Protein AF-A0A8S3J033-F1 (afdb_monomer_lite)

Structure (mmCIF, N/CA/C/O backbone):
data_AF-A0A8S3J033-F1
#
_entry.id   AF-A0A8S3J033-F1
#
loop_
_atom_site.group_PDB
_atom_site.id
_atom_site.type_symbol
_atom_site.label_atom_id
_atom_site.label_alt_id
_atom_site.label_comp_id
_atom_site.label_asym_id
_atom_site.label_entity_id
_atom_site.label_seq_id
_atom_site.pdbx_PDB_ins_code
_atom_site.Cartn_x
_atom_site.Cartn_y
_atom_site.Cartn_z
_atom_site.occupancy
_atom_site.B_iso_or_equiv
_atom_site.auth_seq_id
_atom_site.auth_comp_id
_atom_site.auth_asym_id
_atom_site.auth_atom_id
_atom_site.pdbx_PDB_model_num
ATOM 1 N N . MET A 1 1 ? -31.540 -17.344 21.054 1.00 44.94 1 MET A N 1
ATOM 2 C CA . MET A 1 1 ? -30.487 -17.608 20.050 1.00 44.94 1 MET A CA 1
ATOM 3 C C . MET A 1 1 ? -31.156 -17.559 18.679 1.00 44.94 1 MET A C 1
ATOM 5 O O . MET A 1 1 ? -31.701 -18.554 18.227 1.00 44.94 1 MET A O 1
ATOM 9 N N . VAL A 1 2 ? -31.307 -16.358 18.110 1.00 55.22 2 VAL A N 1
ATOM 10 C CA . VAL A 1 2 ? -32.065 -16.158 16.862 1.00 55.22 2 VAL A CA 1
ATOM 11 C C . VAL A 1 2 ? -31.153 -16.512 15.695 1.00 55.22 2 VAL A C 1
ATOM 13 O O . VAL A 1 2 ? -30.078 -15.932 15.558 1.00 55.22 2 VAL A O 1
ATOM 16 N N . LEU A 1 3 ? -31.582 -17.485 14.893 1.00 58.41 3 LEU A N 1
ATOM 17 C CA . LEU A 1 3 ? -30.897 -17.984 13.707 1.00 58.41 3 LEU A CA 1
ATOM 18 C C . LEU A 1 3 ? -30.875 -16.874 12.641 1.00 58.41 3 LEU A C 1
ATOM 20 O O . LEU A 1 3 ? -31.789 -16.752 11.828 1.00 58.41 3 LEU A O 1
ATOM 24 N N . HIS A 1 4 ? -29.880 -15.989 12.697 1.00 55.31 4 HIS A N 1
ATOM 25 C CA . HIS A 1 4 ? -29.743 -14.940 11.698 1.00 55.31 4 HIS A CA 1
ATOM 26 C C . HIS A 1 4 ? -29.128 -15.534 10.432 1.00 55.31 4 HIS A C 1
ATOM 28 O O . HIS A 1 4 ? -28.079 -16.173 10.486 1.00 55.31 4 HIS A O 1
ATOM 34 N N . ARG A 1 5 ? -29.779 -15.308 9.290 1.00 60.81 5 ARG A N 1
ATOM 35 C CA . ARG A 1 5 ? -29.266 -15.658 7.963 1.00 60.81 5 ARG A CA 1
ATOM 36 C C . ARG A 1 5 ? -27.856 -15.067 7.815 1.00 60.81 5 ARG A C 1
ATOM 38 O O . ARG A 1 5 ? -27.688 -13.859 8.001 1.00 60.81 5 ARG A O 1
ATOM 45 N N . SER A 1 6 ? -26.855 -15.906 7.538 1.00 59.78 6 SER A N 1
ATOM 46 C CA . SER A 1 6 ? -25.417 -15.561 7.532 1.00 59.78 6 SER A CA 1
ATOM 47 C C . SER A 1 6 ? -25.072 -14.352 6.651 1.00 59.78 6 SER A C 1
ATOM 49 O O . SER A 1 6 ? -24.115 -13.628 6.895 1.00 59.78 6 SER A O 1
ATOM 51 N N . GLU A 1 7 ? -25.918 -14.085 5.666 1.00 67.38 7 GLU A N 1
ATOM 52 C CA . GLU A 1 7 ? -25.837 -12.994 4.696 1.00 67.38 7 GLU A CA 1
ATOM 53 C C . GLU A 1 7 ? -26.115 -11.600 5.292 1.00 67.38 7 GLU A C 1
ATOM 55 O O . GLU A 1 7 ? -25.734 -10.591 4.705 1.00 67.38 7 GLU A O 1
ATOM 60 N N . SER A 1 8 ? -26.693 -11.495 6.494 1.00 67.25 8 SER A N 1
ATOM 61 C CA . SER A 1 8 ? -26.945 -10.185 7.124 1.00 67.25 8 SER A CA 1
ATOM 62 C C . SER A 1 8 ? -25.836 -9.702 8.061 1.00 67.25 8 SER A C 1
ATOM 64 O O . SER A 1 8 ? -25.885 -8.563 8.528 1.00 67.25 8 SER A O 1
ATOM 66 N N . TYR A 1 9 ? -24.845 -10.541 8.363 1.00 72.44 9 TYR A N 1
ATOM 67 C CA . TYR A 1 9 ? -23.706 -10.158 9.200 1.00 72.44 9 TYR A CA 1
ATOM 68 C C . TYR A 1 9 ? -22.848 -9.029 8.604 1.00 72.44 9 TYR A C 1
ATOM 70 O O . TYR A 1 9 ? -22.617 -8.050 9.318 1.00 72.44 9 TYR A O 1
ATOM 78 N N . PRO A 1 10 ? -22.432 -9.072 7.320 1.00 77.00 10 PRO A N 1
ATOM 79 C CA . PRO A 1 10 ? -21.657 -7.973 6.737 1.00 77.00 10 PRO A CA 1
ATOM 80 C C . PRO A 1 10 ? -22.450 -6.659 6.708 1.00 77.00 10 PRO A C 1
ATOM 82 O O . PRO A 1 10 ? -21.902 -5.594 6.981 1.00 77.00 10 PRO A O 1
ATOM 85 N N . ILE A 1 11 ? -23.764 -6.735 6.476 1.00 79.31 11 ILE A N 1
ATOM 86 C CA . ILE A 1 11 ? -24.661 -5.570 6.436 1.00 79.31 11 ILE A CA 1
ATOM 87 C C . ILE A 1 11 ? -24.760 -4.905 7.816 1.00 79.31 11 ILE A C 1
ATOM 89 O O . ILE A 1 11 ? -24.693 -3.681 7.924 1.00 79.31 11 ILE A O 1
ATOM 93 N N . ARG A 1 12 ? -24.867 -5.702 8.887 1.00 76.69 12 ARG A N 1
ATOM 94 C CA . ARG A 1 12 ? -24.851 -5.196 10.269 1.00 76.69 12 ARG A CA 1
ATOM 95 C C . ARG A 1 12 ? -23.515 -4.544 10.621 1.00 76.69 12 ARG A C 1
ATOM 97 O O . ARG A 1 12 ? -23.521 -3.494 11.257 1.00 76.69 12 ARG A O 1
ATOM 104 N N . GLY A 1 13 ? -22.400 -5.119 10.164 1.00 73.38 13 GLY A N 1
ATOM 105 C CA . GLY A 1 13 ? -21.067 -4.533 10.324 1.00 73.38 13 GLY A CA 1
ATOM 106 C C . GLY A 1 13 ? -20.955 -3.159 9.661 1.00 73.38 13 GLY A C 1
ATOM 107 O O . GLY A 1 13 ? -20.542 -2.202 10.309 1.00 73.38 13 GLY A O 1
ATOM 108 N N . ILE A 1 14 ? -21.412 -3.033 8.411 1.00 78.50 14 ILE A N 1
ATOM 109 C CA . ILE A 1 14 ? -21.425 -1.762 7.666 1.00 78.50 14 ILE A CA 1
ATOM 110 C C . ILE A 1 14 ? -22.316 -0.725 8.359 1.00 78.50 14 ILE A C 1
ATOM 112 O O . ILE A 1 14 ? -21.905 0.419 8.541 1.00 78.50 14 ILE A O 1
ATOM 116 N N . PHE A 1 15 ? -23.516 -1.116 8.795 1.00 79.75 15 PHE A N 1
ATOM 117 C CA . PHE A 1 15 ? -24.431 -0.205 9.482 1.00 79.75 15 PHE A CA 1
ATOM 118 C C . PHE A 1 15 ? -23.868 0.287 10.827 1.00 79.75 15 PHE A C 1
ATOM 120 O O . PHE A 1 15 ? -23.992 1.468 11.154 1.00 79.75 15 PHE A O 1
ATOM 127 N N . TYR A 1 16 ? -23.201 -0.590 11.583 1.00 73.88 16 TYR A N 1
ATOM 128 C CA . TYR A 1 16 ? -22.519 -0.221 12.826 1.00 73.88 16 TYR A CA 1
ATOM 129 C C . TYR A 1 16 ? -21.347 0.737 12.564 1.00 73.88 16 TYR A C 1
ATOM 131 O O . TYR A 1 16 ? -21.212 1.753 13.246 1.00 73.88 16 TYR A O 1
ATOM 139 N N . LEU A 1 17 ? -20.560 0.473 11.515 1.00 74.00 17 LEU A N 1
ATOM 140 C CA . LEU A 1 17 ? -19.464 1.338 11.078 1.00 74.00 17 LEU A CA 1
ATOM 141 C C . LEU A 1 17 ? -19.964 2.747 10.731 1.00 74.00 17 LEU A C 1
ATOM 143 O O . LEU A 1 17 ? -19.367 3.734 11.146 1.00 74.00 17 LEU A O 1
ATOM 147 N N . ILE A 1 18 ? -21.075 2.848 9.994 1.00 75.62 18 ILE A N 1
ATOM 148 C CA . ILE A 1 18 ? -21.670 4.127 9.579 1.00 75.62 18 ILE A CA 1
ATOM 149 C C . ILE A 1 18 ? -22.192 4.919 10.784 1.00 75.62 18 ILE A C 1
ATOM 151 O O . ILE A 1 18 ? -22.088 6.144 10.810 1.00 75.62 18 ILE A O 1
ATOM 155 N N . ARG A 1 19 ? -22.725 4.237 11.801 1.00 77.75 19 ARG A N 1
ATOM 156 C CA . ARG A 1 19 ? -23.327 4.878 12.978 1.00 77.75 19 ARG A CA 1
ATOM 157 C C . ARG A 1 19 ? -22.300 5.443 13.971 1.00 77.75 19 ARG A C 1
ATOM 159 O O . ARG A 1 19 ? -22.648 6.341 14.736 1.00 77.75 19 ARG A O 1
ATOM 166 N N . HIS A 1 20 ? -21.052 4.968 13.946 1.00 74.62 20 HIS A N 1
ATOM 167 C CA . HIS A 1 20 ? -19.985 5.397 14.858 1.00 74.62 20 HIS A CA 1
ATOM 168 C C . HIS A 1 20 ? -18.846 6.133 14.116 1.00 74.62 20 HIS A C 1
ATOM 170 O O . HIS A 1 20 ? -17.858 5.514 13.706 1.00 74.62 20 HIS A O 1
ATOM 176 N N . PRO A 1 21 ? -18.904 7.477 13.996 1.00 72.25 21 PRO A N 1
ATOM 177 C CA . PRO A 1 21 ? -17.917 8.2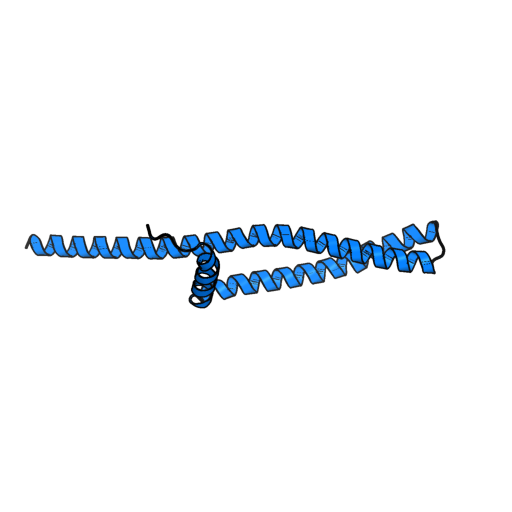63 13.244 1.00 72.25 21 PRO A CA 1
ATOM 178 C C . PRO A 1 21 ? -16.499 8.214 13.839 1.00 72.25 21 PRO A C 1
ATOM 180 O O . PRO A 1 21 ? -15.528 8.540 13.158 1.00 72.25 21 PRO A O 1
ATOM 183 N N . SER A 1 22 ? -16.339 7.764 15.090 1.00 72.25 22 SER A N 1
ATOM 184 C CA . SER A 1 22 ? -15.020 7.584 15.707 1.00 72.25 22 SER A CA 1
ATOM 185 C C . SER A 1 22 ? -14.168 6.521 15.002 1.00 72.25 22 SER A C 1
ATOM 187 O O . SER A 1 22 ? -12.943 6.636 15.011 1.00 72.25 22 SER A O 1
ATOM 189 N N . LEU A 1 23 ? -14.787 5.513 14.370 1.00 72.06 23 LEU A N 1
ATOM 190 C CA . LEU A 1 23 ? -14.068 4.451 13.653 1.00 72.06 23 LEU A CA 1
ATOM 191 C C . LEU A 1 23 ? -13.594 4.897 12.264 1.00 72.06 23 LEU A C 1
ATOM 193 O O . LEU A 1 23 ? -12.588 4.399 11.760 1.00 72.06 23 LEU A O 1
ATOM 197 N N . TRP A 1 24 ? -14.264 5.882 11.662 1.00 78.38 24 TRP A N 1
ATOM 198 C CA . TRP A 1 24 ? -13.941 6.363 10.317 1.00 78.38 24 TRP A CA 1
ATOM 199 C C . TRP A 1 24 ? -12.541 6.955 10.266 1.00 78.38 24 TRP A C 1
ATOM 201 O O . TRP A 1 24 ? -11.789 6.686 9.336 1.00 78.38 24 TRP A O 1
ATOM 211 N N . ARG A 1 25 ? -12.146 7.698 11.305 1.00 77.81 25 ARG A N 1
ATOM 212 C CA . ARG A 1 25 ? -10.805 8.285 11.382 1.00 77.81 25 ARG A CA 1
ATOM 213 C C . ARG A 1 25 ? -9.711 7.220 11.353 1.00 77.81 25 ARG A C 1
ATOM 215 O O . ARG A 1 25 ? -8.685 7.434 10.717 1.00 77.81 25 ARG A O 1
ATOM 222 N N . GLN A 1 26 ? -9.927 6.080 12.012 1.00 78.19 26 GLN A N 1
ATOM 223 C CA . GLN A 1 26 ? -8.993 4.960 11.924 1.00 78.19 26 GLN A CA 1
ATOM 224 C C . GLN A 1 26 ? -8.990 4.392 10.504 1.00 78.19 26 GLN 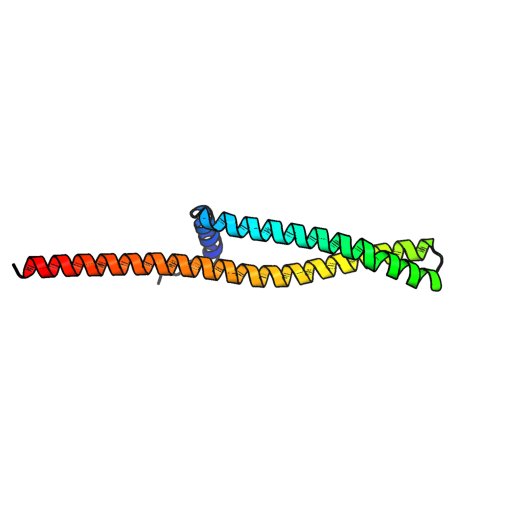A C 1
ATOM 226 O O . GLN A 1 26 ? -7.928 4.299 9.907 1.00 78.19 26 GLN A O 1
ATOM 231 N N . ILE A 1 27 ? -10.137 4.101 9.898 1.00 82.06 27 ILE A N 1
ATOM 232 C CA . ILE A 1 27 ? -10.179 3.525 8.540 1.00 82.06 27 ILE A CA 1
ATOM 233 C C . ILE A 1 27 ? -9.507 4.439 7.502 1.00 82.06 27 ILE A C 1
ATOM 235 O O . ILE A 1 27 ? -8.646 3.985 6.750 1.00 82.06 27 ILE A O 1
ATOM 239 N N . PHE A 1 28 ? -9.832 5.734 7.503 1.00 84.31 28 PHE A N 1
ATOM 240 C CA . PHE A 1 28 ? -9.226 6.714 6.598 1.00 84.31 28 PHE A CA 1
ATOM 241 C C . PHE A 1 28 ? -7.720 6.868 6.823 1.00 84.31 28 PHE A C 1
ATOM 243 O O . PHE A 1 28 ? -6.974 6.966 5.853 1.00 84.31 28 PHE A O 1
ATOM 250 N N . CYS A 1 29 ? -7.254 6.846 8.076 1.00 85.00 29 CYS A N 1
ATOM 251 C CA . CYS A 1 29 ? -5.823 6.891 8.380 1.00 85.00 29 CYS A CA 1
ATOM 252 C C . CYS A 1 29 ? -5.086 5.686 7.774 1.00 85.00 29 CYS A C 1
ATOM 254 O O . CYS A 1 29 ? -4.096 5.864 7.069 1.00 85.00 29 CYS A O 1
ATOM 256 N N . GLY A 1 30 ? -5.610 4.472 7.970 1.00 86.00 30 GLY A N 1
ATOM 257 C CA . GLY A 1 30 ? -5.026 3.255 7.397 1.00 86.00 30 GLY A CA 1
ATOM 258 C C . GLY A 1 30 ? -4.987 3.284 5.871 1.00 86.00 30 GLY A C 1
ATOM 259 O O . GLY A 1 30 ? -3.989 2.896 5.269 1.00 86.00 30 GLY A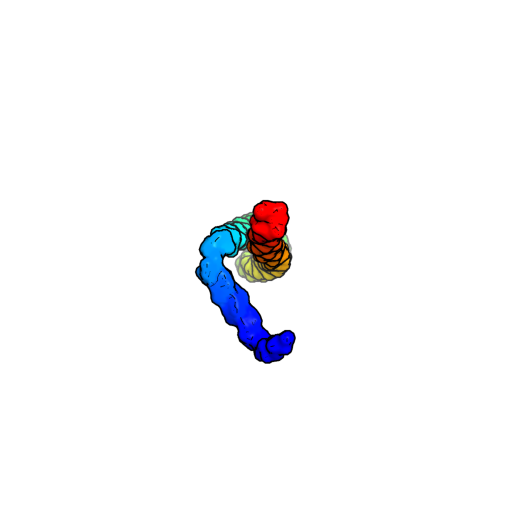 O 1
ATOM 260 N N . LEU A 1 31 ? -6.041 3.813 5.247 1.00 87.38 31 LEU A N 1
ATOM 261 C CA . LEU A 1 31 ? -6.132 3.956 3.796 1.00 87.38 31 LEU A CA 1
ATOM 262 C C . LEU A 1 31 ? -5.095 4.953 3.256 1.00 87.38 31 LEU A C 1
ATOM 264 O O . LEU A 1 31 ? -4.398 4.645 2.292 1.00 87.38 31 LEU A O 1
ATOM 268 N N . ILE A 1 32 ? -4.935 6.113 3.901 1.00 89.69 32 ILE A N 1
ATOM 269 C CA . ILE A 1 32 ? -3.918 7.106 3.519 1.00 89.69 32 ILE A CA 1
ATOM 270 C C . ILE A 1 32 ? -2.510 6.519 3.656 1.00 89.69 32 ILE A C 1
ATOM 272 O O . ILE A 1 32 ? -1.698 6.670 2.745 1.00 89.69 32 ILE A O 1
ATOM 276 N N . VAL A 1 33 ? -2.226 5.812 4.754 1.00 89.06 33 VAL A N 1
ATOM 277 C CA . VAL A 1 33 ? -0.926 5.156 4.963 1.00 89.06 33 VAL A CA 1
ATOM 278 C C . VAL A 1 33 ? -0.661 4.106 3.880 1.00 89.06 33 VAL A C 1
ATOM 280 O O . VAL A 1 33 ? 0.431 4.084 3.321 1.00 89.06 33 VAL A O 1
ATOM 283 N N . MET A 1 34 ? -1.657 3.292 3.519 1.00 89.75 34 MET A N 1
ATOM 284 C CA . MET A 1 34 ? -1.543 2.317 2.425 1.00 89.75 34 MET A CA 1
ATOM 285 C C . MET A 1 34 ? -1.235 2.968 1.081 1.00 89.75 34 MET A C 1
ATOM 287 O O . MET A 1 34 ? -0.335 2.515 0.375 1.00 89.75 34 MET A O 1
ATOM 291 N N . ILE A 1 35 ? -1.949 4.043 0.737 1.00 90.50 35 ILE A N 1
ATOM 292 C CA . ILE A 1 35 ? -1.706 4.784 -0.506 1.00 90.50 35 ILE A CA 1
ATOM 293 C C . ILE A 1 35 ? -0.288 5.358 -0.508 1.00 90.50 35 ILE A C 1
ATOM 295 O O . ILE A 1 35 ? 0.436 5.192 -1.487 1.00 90.50 35 ILE A O 1
ATOM 299 N N . LEU A 1 36 ? 0.135 5.989 0.590 1.00 93.25 36 LEU A N 1
ATOM 300 C CA . LEU A 1 36 ? 1.472 6.571 0.694 1.00 93.25 36 LEU A CA 1
ATOM 301 C C . LEU A 1 36 ? 2.562 5.511 0.549 1.00 93.25 36 LEU A C 1
ATOM 303 O O . LEU A 1 36 ? 3.483 5.701 -0.242 1.00 93.25 36 LEU A O 1
ATOM 307 N N . VAL A 1 37 ? 2.450 4.385 1.256 1.00 90.75 37 VAL A N 1
ATOM 308 C CA . VAL A 1 37 ? 3.449 3.313 1.162 1.00 90.75 37 VAL A CA 1
ATOM 309 C C . VAL A 1 37 ? 3.463 2.686 -0.231 1.00 90.75 37 VAL A C 1
ATOM 311 O O . VAL A 1 37 ? 4.540 2.424 -0.760 1.00 90.75 37 VAL A O 1
ATOM 314 N N . SER A 1 38 ? 2.302 2.506 -0.864 1.00 90.50 38 SER A N 1
ATOM 315 C CA . SER A 1 38 ? 2.226 1.989 -2.234 1.00 90.50 38 SER A CA 1
ATOM 316 C C . SER A 1 38 ? 2.897 2.928 -3.243 1.00 90.50 38 SER A C 1
ATOM 318 O O . SER A 1 38 ? 3.688 2.466 -4.068 1.00 90.50 38 SER A O 1
ATOM 320 N N . ILE A 1 39 ? 2.651 4.240 -3.152 1.00 92.81 39 ILE A N 1
ATOM 321 C CA . ILE A 1 39 ? 3.263 5.238 -4.042 1.00 92.81 39 ILE A CA 1
ATOM 322 C C . ILE A 1 39 ? 4.775 5.297 -3.817 1.00 92.81 39 ILE A C 1
ATOM 324 O O . ILE A 1 39 ? 5.543 5.179 -4.770 1.00 92.81 39 ILE A O 1
ATOM 328 N N . ILE A 1 40 ? 5.209 5.438 -2.562 1.00 94.44 40 ILE A N 1
ATOM 329 C CA . ILE A 1 40 ? 6.631 5.533 -2.212 1.00 94.44 40 ILE A CA 1
ATOM 330 C C . ILE A 1 40 ? 7.363 4.252 -2.625 1.00 94.44 40 ILE A C 1
ATOM 332 O O . ILE A 1 40 ? 8.405 4.329 -3.269 1.00 94.44 40 ILE A O 1
ATOM 336 N N . GLY A 1 41 ? 6.803 3.080 -2.319 1.00 91.75 41 GLY A N 1
ATOM 337 C CA . GLY A 1 41 ? 7.382 1.789 -2.692 1.00 91.75 41 GLY A CA 1
ATOM 338 C C . GLY A 1 41 ? 7.499 1.605 -4.205 1.00 91.75 41 GLY A C 1
ATOM 339 O O . GLY A 1 41 ? 8.534 1.149 -4.684 1.00 91.75 41 GLY A O 1
ATOM 340 N N . SER A 1 42 ? 6.489 2.032 -4.968 1.00 91.69 42 SER A N 1
ATOM 341 C CA . SER A 1 42 ? 6.529 1.969 -6.437 1.00 91.69 42 SER A CA 1
ATOM 342 C C . SER A 1 42 ? 7.609 2.885 -7.016 1.00 91.69 42 SER A C 1
ATOM 344 O O . SER A 1 42 ? 8.353 2.473 -7.903 1.00 91.69 42 SER A O 1
ATOM 346 N N . ILE A 1 43 ? 7.743 4.109 -6.491 1.00 93.44 43 ILE A N 1
ATOM 347 C CA . ILE A 1 43 ? 8.785 5.055 -6.918 1.00 93.44 43 ILE A CA 1
ATOM 348 C C . ILE A 1 43 ? 10.178 4.506 -6.593 1.00 93.44 43 ILE A C 1
ATOM 350 O O . ILE A 1 43 ? 11.068 4.557 -7.437 1.00 93.44 43 ILE A O 1
ATOM 354 N N . LEU A 1 44 ? 10.369 3.951 -5.393 1.00 93.25 44 LEU A N 1
ATOM 355 C CA . LEU A 1 44 ? 11.645 3.357 -4.992 1.00 93.25 44 LEU A CA 1
ATOM 356 C C . LEU A 1 44 ? 12.024 2.177 -5.894 1.00 93.25 44 LEU A C 1
ATOM 358 O O . LEU A 1 44 ? 13.155 2.126 -6.371 1.00 93.25 44 LEU A O 1
ATOM 362 N N . LEU A 1 45 ? 11.087 1.274 -6.190 1.00 92.12 45 LEU A N 1
ATOM 363 C CA . LEU A 1 45 ? 11.333 0.179 -7.133 1.00 92.12 45 LEU A CA 1
ATOM 364 C C . LEU A 1 45 ? 11.714 0.704 -8.518 1.00 92.12 45 LEU A C 1
ATOM 366 O O . LEU A 1 45 ? 12.657 0.206 -9.123 1.00 92.12 45 LEU A O 1
ATOM 370 N N . PHE A 1 46 ? 11.060 1.762 -8.991 1.00 90.56 46 PHE A N 1
ATOM 371 C CA . PHE A 1 46 ? 11.391 2.343 -10.287 1.00 90.56 46 PHE A CA 1
ATOM 372 C C . PHE A 1 46 ? 12.771 3.016 -10.315 1.00 90.56 46 PHE A C 1
ATOM 374 O O . PHE A 1 46 ? 13.455 2.973 -11.328 1.00 90.56 46 PHE A O 1
ATOM 381 N N . ILE A 1 47 ? 13.214 3.632 -9.219 1.00 93.00 47 ILE A N 1
ATOM 382 C CA . ILE A 1 47 ? 14.528 4.293 -9.161 1.00 93.00 47 ILE A CA 1
ATOM 383 C C . ILE A 1 47 ? 15.660 3.276 -8.990 1.00 93.00 47 ILE A C 1
ATOM 385 O O . ILE A 1 47 ? 16.741 3.483 -9.533 1.00 93.00 47 ILE A O 1
ATOM 389 N N . PHE A 1 48 ? 15.436 2.193 -8.243 1.00 91.75 48 PHE A N 1
ATOM 390 C CA . PHE A 1 48 ? 16.492 1.238 -7.903 1.00 91.75 48 PHE A CA 1
ATOM 391 C C . PHE A 1 48 ? 16.489 -0.019 -8.775 1.00 91.75 48 PHE A C 1
ATOM 393 O O . PHE A 1 48 ? 17.545 -0.406 -9.269 1.00 91.75 48 PHE A O 1
ATOM 400 N N . ALA A 1 49 ? 15.336 -0.659 -8.985 1.00 89.88 49 ALA A N 1
ATOM 401 C CA . ALA A 1 49 ? 15.269 -1.928 -9.711 1.00 89.88 49 ALA A CA 1
ATOM 402 C C . ALA A 1 49 ? 15.438 -1.725 -11.222 1.00 89.88 49 ALA A C 1
ATOM 404 O O . ALA A 1 49 ? 16.223 -2.432 -11.852 1.00 89.88 49 ALA A O 1
ATOM 405 N N . PHE A 1 50 ? 14.785 -0.705 -11.786 1.00 89.75 50 PHE A N 1
ATOM 406 C CA . PHE A 1 50 ? 14.821 -0.434 -13.223 1.00 89.75 50 PHE A CA 1
ATOM 407 C C . PHE A 1 50 ? 16.238 -0.238 -13.799 1.00 89.75 50 PHE A C 1
ATOM 409 O O . PHE A 1 50 ? 16.580 -0.947 -14.748 1.00 89.75 50 PHE A O 1
ATOM 416 N N . PRO A 1 51 ? 17.104 0.659 -13.270 1.00 90.38 51 PRO A N 1
ATOM 417 C CA . PRO A 1 51 ? 18.437 0.845 -13.846 1.00 90.38 51 PRO A CA 1
ATOM 418 C C . PRO A 1 51 ? 19.339 -0.372 -13.632 1.00 90.38 51 PRO A C 1
ATOM 420 O O . PRO A 1 51 ? 20.159 -0.681 -14.492 1.00 90.38 51 PRO A O 1
ATOM 423 N N . VAL A 1 52 ? 19.184 -1.086 -12.512 1.00 90.56 52 VAL A N 1
ATOM 424 C CA . VAL A 1 52 ? 19.957 -2.305 -12.240 1.00 90.56 52 VAL A CA 1
ATOM 425 C C . VAL A 1 52 ? 19.590 -3.401 -13.239 1.00 90.56 52 VAL A C 1
ATOM 427 O O . VAL A 1 52 ? 20.482 -4.030 -13.804 1.00 90.56 52 VAL A O 1
ATOM 430 N N . GLN A 1 53 ? 18.299 -3.594 -13.513 1.00 90.94 53 GLN A N 1
ATOM 431 C CA . GLN A 1 53 ? 17.821 -4.564 -14.501 1.00 90.94 53 GLN A CA 1
ATOM 432 C C . GLN A 1 53 ? 18.249 -4.179 -15.919 1.00 90.94 53 GLN A C 1
ATOM 434 O O . GLN A 1 53 ? 18.770 -5.029 -16.640 1.00 90.94 53 GLN A O 1
ATOM 439 N N . ALA A 1 54 ? 18.115 -2.902 -16.288 1.00 90.25 54 ALA A N 1
ATOM 440 C CA . ALA A 1 54 ? 18.494 -2.416 -17.612 1.00 90.25 54 ALA A CA 1
ATOM 441 C C . ALA A 1 54 ? 19.990 -2.609 -17.890 1.00 90.25 54 ALA A C 1
ATOM 443 O O . ALA A 1 54 ? 20.346 -3.101 -18.959 1.00 90.25 54 ALA A O 1
ATOM 444 N N . ASN A 1 55 ? 20.849 -2.296 -16.915 1.00 90.19 55 ASN A N 1
ATOM 445 C CA . ASN A 1 55 ? 22.297 -2.478 -17.036 1.00 90.19 55 ASN A CA 1
ATOM 446 C C . ASN A 1 55 ? 22.712 -3.954 -17.020 1.00 90.19 55 ASN A C 1
ATOM 448 O O . ASN A 1 55 ? 23.678 -4.328 -17.672 1.00 90.19 55 ASN A O 1
ATOM 452 N N . CYS A 1 56 ? 22.000 -4.799 -16.270 1.00 89.75 56 CYS A N 1
ATOM 453 C CA . CYS A 1 56 ? 22.270 -6.234 -16.250 1.00 89.75 56 CYS A CA 1
ATOM 454 C C . CYS A 1 56 ? 21.884 -6.882 -17.587 1.00 89.75 56 CYS A C 1
ATOM 456 O O . CYS A 1 56 ? 22.605 -7.732 -18.097 1.00 89.75 56 CYS A O 1
ATOM 458 N N . LEU A 1 57 ? 20.764 -6.467 -18.189 1.00 89.44 57 LEU A N 1
ATOM 459 C CA . LEU A 1 57 ? 20.320 -7.003 -19.475 1.00 89.44 57 LEU A CA 1
ATOM 460 C C . LEU A 1 57 ? 21.118 -6.450 -20.662 1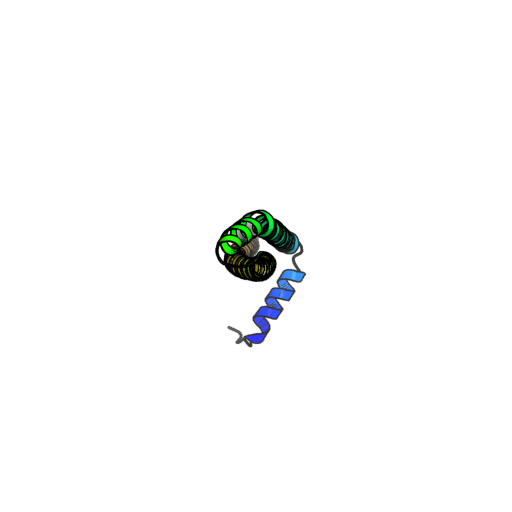.00 89.44 57 LEU A C 1
ATOM 462 O O . LEU A 1 57 ? 21.324 -7.197 -21.616 1.00 89.44 57 LEU A O 1
ATOM 466 N N . SER A 1 58 ? 21.591 -5.201 -20.625 1.00 89.69 58 SER A N 1
ATOM 467 C CA . SER A 1 58 ? 22.381 -4.631 -21.731 1.00 89.69 58 SER A CA 1
ATOM 468 C C . SER A 1 58 ? 23.704 -5.367 -21.978 1.00 89.69 58 SER A C 1
ATOM 470 O O . SER A 1 58 ? 24.250 -5.300 -23.076 1.00 89.69 58 SER A O 1
ATOM 472 N N . GLU A 1 59 ? 24.194 -6.139 -21.005 1.00 90.19 59 GLU A N 1
ATOM 473 C CA . GLU A 1 59 ? 25.372 -6.998 -21.170 1.00 90.19 59 GLU A CA 1
ATOM 474 C C . GLU A 1 59 ? 25.103 -8.228 -22.065 1.00 90.19 59 GLU A C 1
ATOM 476 O O . GLU A 1 59 ? 26.020 -8.748 -22.701 1.00 90.19 59 GLU A O 1
ATOM 481 N N . TYR A 1 60 ? 23.846 -8.675 -22.175 1.00 89.44 60 TYR A N 1
ATOM 482 C CA . TYR A 1 60 ? 23.475 -9.901 -22.900 1.00 89.44 60 TYR A CA 1
ATOM 483 C C . TYR A 1 60 ? 22.672 -9.655 -24.184 1.00 89.44 60 TYR A C 1
ATOM 485 O O . TYR A 1 60 ? 22.535 -10.559 -25.010 1.00 89.44 60 TYR A O 1
ATOM 493 N N . MET A 1 61 ? 22.091 -8.467 -24.355 1.00 90.81 61 MET A N 1
ATOM 494 C CA . MET A 1 61 ? 21.161 -8.154 -25.444 1.00 90.81 61 MET A CA 1
ATOM 495 C C . MET A 1 61 ? 21.223 -6.665 -25.812 1.00 90.81 61 MET A C 1
ATOM 497 O O . MET A 1 61 ? 21.625 -5.848 -24.989 1.00 90.81 61 MET A O 1
ATOM 501 N N . PRO A 1 62 ? 20.819 -6.280 -27.037 1.00 90.19 62 PRO A N 1
ATOM 502 C CA . PRO A 1 62 ? 20.875 -4.885 -27.460 1.00 90.19 62 PRO A CA 1
ATOM 503 C C . PRO A 1 62 ? 19.980 -3.981 -26.598 1.00 90.19 62 PRO A C 1
ATOM 505 O O . PRO A 1 62 ? 18.868 -4.363 -26.220 1.00 90.19 62 PRO A O 1
ATOM 508 N N . ASP A 1 63 ? 20.450 -2.755 -26.356 1.00 87.75 63 ASP A N 1
ATOM 509 C CA . ASP A 1 63 ? 19.909 -1.814 -25.359 1.00 87.75 63 ASP A CA 1
ATOM 510 C C . ASP A 1 63 ? 18.396 -1.577 -25.456 1.00 87.75 63 ASP A C 1
ATOM 512 O O . ASP A 1 63 ? 17.701 -1.453 -24.449 1.00 87.75 63 ASP A O 1
ATOM 516 N N . TRP A 1 64 ? 17.857 -1.551 -26.676 1.00 87.38 64 TRP A N 1
ATOM 517 C CA . TRP A 1 64 ? 16.432 -1.328 -26.913 1.00 87.38 64 TRP A CA 1
ATOM 518 C C . TRP A 1 64 ? 15.556 -2.477 -26.394 1.00 87.38 64 TRP A C 1
ATOM 520 O O . TRP A 1 64 ? 14.478 -2.226 -25.857 1.00 87.38 64 TRP A O 1
ATOM 530 N N . ILE A 1 65 ? 16.018 -3.728 -26.504 1.00 88.62 65 ILE A N 1
ATOM 531 C CA . ILE A 1 65 ? 15.308 -4.903 -25.974 1.00 88.62 65 ILE A CA 1
ATOM 532 C C . ILE A 1 65 ? 15.471 -4.960 -24.454 1.00 88.62 65 ILE A C 1
ATOM 534 O O . ILE A 1 65 ? 14.486 -5.171 -23.742 1.00 88.62 65 ILE A O 1
ATOM 538 N N . ALA A 1 66 ? 16.691 -4.718 -23.961 1.00 91.31 66 ALA A N 1
ATOM 539 C CA . ALA A 1 66 ? 17.001 -4.697 -22.532 1.00 91.31 66 ALA A CA 1
ATOM 540 C C . ALA A 1 66 ? 16.100 -3.716 -21.770 1.00 91.31 66 ALA A C 1
ATOM 542 O O . ALA A 1 66 ? 15.545 -4.059 -20.723 1.00 91.31 66 ALA A O 1
ATOM 543 N N . TRP A 1 67 ? 15.894 -2.520 -22.328 1.00 90.88 67 TRP A N 1
ATOM 544 C CA . TRP A 1 67 ? 15.044 -1.484 -21.745 1.00 90.88 67 TRP A CA 1
ATOM 545 C C . TRP A 1 67 ? 13.574 -1.915 -21.631 1.00 90.88 67 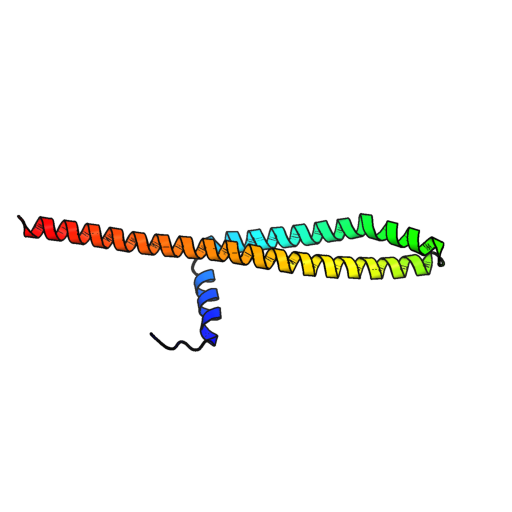TRP A C 1
ATOM 547 O O . TRP A 1 67 ? 12.977 -1.783 -20.561 1.00 90.88 67 TRP A O 1
ATOM 557 N N . ILE A 1 68 ? 12.996 -2.486 -22.697 1.00 92.06 68 ILE A N 1
ATOM 558 C CA . ILE A 1 68 ? 11.590 -2.933 -22.706 1.00 92.06 68 ILE A CA 1
ATOM 559 C C . ILE A 1 68 ? 11.377 -4.069 -21.700 1.00 92.06 68 ILE A C 1
ATOM 561 O O . ILE A 1 68 ? 10.421 -4.035 -20.923 1.00 92.06 68 ILE A O 1
ATOM 565 N N . ILE A 1 69 ? 12.264 -5.068 -21.694 1.00 91.81 69 ILE A N 1
ATOM 566 C CA . ILE A 1 69 ? 12.141 -6.218 -20.788 1.00 91.81 69 ILE A CA 1
ATOM 567 C C . ILE A 1 69 ? 12.295 -5.771 -19.333 1.00 91.81 69 ILE A C 1
ATOM 569 O O . ILE A 1 69 ? 11.495 -6.174 -18.490 1.00 91.81 69 ILE A O 1
ATOM 573 N N . SER A 1 70 ? 13.261 -4.895 -19.048 1.00 92.12 70 SER A N 1
ATOM 574 C CA . SER A 1 70 ? 13.464 -4.349 -17.700 1.00 92.12 70 SER A CA 1
ATOM 575 C C . SER A 1 70 ? 12.247 -3.560 -17.225 1.00 92.12 70 SER A C 1
ATOM 577 O O . SER A 1 70 ? 11.818 -3.721 -16.088 1.00 92.12 70 SER A O 1
ATOM 579 N N . PHE A 1 71 ? 11.614 -2.776 -18.104 1.00 91.75 71 PHE A N 1
ATOM 580 C CA . PHE A 1 71 ? 10.383 -2.060 -17.768 1.00 91.75 71 PHE A CA 1
ATOM 581 C C . PHE A 1 71 ? 9.242 -3.015 -17.379 1.00 91.75 71 PHE A C 1
ATOM 583 O O . PHE A 1 71 ? 8.591 -2.821 -16.352 1.00 91.75 71 PHE A O 1
ATOM 590 N N . VAL A 1 72 ? 9.018 -4.077 -18.163 1.00 93.75 72 VAL A N 1
ATOM 591 C CA . VAL A 1 72 ? 7.982 -5.086 -17.872 1.00 93.75 72 VAL A CA 1
ATOM 592 C C . VAL A 1 72 ? 8.287 -5.845 -16.577 1.00 93.75 72 VAL A C 1
ATOM 594 O O . VAL A 1 72 ? 7.380 -6.068 -15.773 1.00 93.75 72 VAL A O 1
ATOM 597 N N . LEU A 1 73 ? 9.551 -6.206 -16.343 1.00 93.44 73 LEU A N 1
ATOM 598 C CA . LEU A 1 73 ? 9.981 -6.897 -15.128 1.00 93.44 73 LEU A CA 1
ATOM 599 C C . LEU A 1 73 ? 9.791 -6.017 -13.884 1.00 93.44 73 LEU A C 1
ATOM 601 O O . LEU A 1 73 ? 9.222 -6.474 -12.894 1.00 93.44 73 LEU A O 1
ATOM 605 N N . THR A 1 74 ? 10.160 -4.737 -13.967 1.00 93.81 74 THR A N 1
ATOM 606 C CA . THR A 1 74 ? 9.933 -3.762 -12.891 1.00 93.81 74 THR A CA 1
ATOM 607 C C . THR A 1 74 ? 8.434 -3.612 -12.588 1.00 93.81 74 THR A C 1
ATOM 609 O O . THR A 1 74 ? 8.043 -3.591 -11.421 1.00 93.81 74 THR A O 1
ATOM 612 N N . LEU A 1 75 ? 7.556 -3.566 -13.603 1.00 93.50 75 LEU A N 1
ATOM 613 C CA . LEU A 1 75 ? 6.100 -3.538 -13.380 1.00 93.50 75 LEU A CA 1
ATOM 614 C C . LEU A 1 75 ? 5.595 -4.793 -12.656 1.00 93.50 75 LEU A C 1
ATOM 616 O O . LEU A 1 75 ? 4.733 -4.699 -11.778 1.00 93.50 75 LEU A O 1
ATOM 620 N N . PHE A 1 76 ? 6.134 -5.960 -13.002 1.00 95.06 76 PHE A N 1
ATOM 621 C CA . PHE A 1 76 ? 5.787 -7.218 -12.349 1.00 95.06 76 PHE A CA 1
ATOM 622 C C . PHE A 1 76 ? 6.236 -7.244 -10.879 1.00 95.06 76 PHE A C 1
ATOM 624 O O . PHE A 1 76 ? 5.452 -7.612 -10.002 1.00 95.06 76 PHE A O 1
ATOM 631 N N . GLU A 1 77 ? 7.451 -6.777 -10.587 1.00 93.88 77 GLU A N 1
ATOM 632 C CA . GLU A 1 77 ? 7.964 -6.646 -9.217 1.00 93.88 77 GLU A CA 1
ATOM 633 C C . GLU A 1 77 ? 7.149 -5.662 -8.373 1.00 93.88 77 GLU A C 1
ATOM 635 O O . GLU A 1 77 ? 6.860 -5.948 -7.208 1.00 93.88 77 GLU A O 1
ATOM 640 N N . ILE A 1 78 ? 6.719 -4.536 -8.952 1.00 93.50 78 ILE A N 1
ATOM 641 C CA . ILE A 1 78 ? 5.807 -3.597 -8.284 1.00 93.50 78 ILE A CA 1
ATOM 642 C C . ILE A 1 78 ? 4.485 -4.300 -7.961 1.00 93.50 78 ILE A C 1
ATOM 644 O O . ILE A 1 78 ? 4.012 -4.223 -6.826 1.00 93.50 78 ILE A O 1
ATOM 648 N N . GLY A 1 79 ? 3.913 -5.030 -8.923 1.00 93.19 79 GLY A N 1
ATOM 649 C CA . GLY A 1 79 ? 2.675 -5.785 -8.729 1.00 93.19 79 GLY A CA 1
ATOM 650 C C . GLY A 1 79 ? 2.770 -6.793 -7.581 1.00 93.19 79 GLY A C 1
ATOM 651 O O . GLY A 1 79 ? 1.921 -6.796 -6.687 1.00 93.19 79 GLY A O 1
ATOM 652 N N . ILE A 1 80 ? 3.834 -7.601 -7.555 1.00 94.88 80 ILE A N 1
ATOM 653 C CA . ILE A 1 80 ? 4.084 -8.562 -6.470 1.00 94.88 80 ILE A CA 1
ATOM 654 C C . ILE A 1 80 ? 4.262 -7.840 -5.136 1.00 94.88 80 ILE A C 1
ATOM 656 O O . ILE A 1 80 ? 3.641 -8.219 -4.143 1.00 94.88 80 ILE A O 1
ATOM 660 N N . THR A 1 81 ? 5.079 -6.788 -5.104 1.00 92.44 81 THR A N 1
ATOM 661 C CA . THR A 1 81 ? 5.368 -6.038 -3.877 1.00 92.44 81 THR A CA 1
ATOM 662 C C . THR A 1 81 ? 4.096 -5.445 -3.277 1.00 92.44 81 THR A C 1
ATOM 664 O O . THR A 1 81 ? 3.863 -5.575 -2.075 1.00 92.44 81 THR A O 1
ATOM 667 N N . VAL A 1 82 ? 3.227 -4.857 -4.105 1.00 92.31 82 VAL A N 1
ATOM 668 C CA . VAL A 1 82 ? 1.940 -4.302 -3.662 1.00 92.31 82 VAL A CA 1
ATOM 669 C C . VAL A 1 82 ? 1.003 -5.401 -3.161 1.00 92.31 82 VAL A C 1
ATOM 671 O O . VAL A 1 82 ? 0.354 -5.214 -2.131 1.00 92.31 82 VAL A O 1
ATOM 674 N N . LEU A 1 83 ? 0.941 -6.561 -3.822 1.00 92.94 83 LEU A N 1
ATOM 675 C CA . LEU A 1 83 ? 0.122 -7.690 -3.360 1.00 92.94 83 LEU A CA 1
ATOM 676 C C . LEU A 1 83 ? 0.593 -8.221 -2.002 1.00 92.94 83 LEU A C 1
ATOM 678 O O . LEU A 1 83 ? -0.211 -8.375 -1.081 1.00 92.94 83 LEU A O 1
ATOM 682 N N . VAL A 1 84 ? 1.897 -8.444 -1.846 1.00 94.06 84 VAL A N 1
ATOM 683 C CA . VAL A 1 84 ? 2.470 -8.917 -0.581 1.00 94.06 84 VAL A CA 1
ATOM 684 C C . VAL A 1 84 ? 2.240 -7.883 0.518 1.00 94.06 84 VAL A C 1
ATOM 686 O O . VAL A 1 84 ? 1.687 -8.219 1.567 1.00 94.06 84 VAL A O 1
ATOM 689 N N . PHE A 1 85 ? 2.574 -6.616 0.269 1.00 91.31 85 PHE A N 1
ATOM 690 C CA . PHE A 1 85 ? 2.413 -5.557 1.261 1.00 91.31 85 PHE A CA 1
ATOM 691 C C . PHE A 1 85 ? 0.947 -5.361 1.661 1.00 91.31 85 PHE A C 1
ATOM 693 O O . PHE A 1 85 ? 0.637 -5.281 2.849 1.00 91.31 85 PHE A O 1
ATOM 700 N N . SER A 1 86 ? 0.031 -5.343 0.690 1.00 89.88 86 SER A N 1
ATOM 701 C CA . SER A 1 86 ? -1.395 -5.169 0.968 1.00 89.88 86 SER A CA 1
ATOM 702 C C . SER A 1 86 ? -1.985 -6.334 1.760 1.00 89.88 86 SER A C 1
ATOM 704 O O . SER A 1 86 ? -2.793 -6.092 2.656 1.00 89.88 86 SER A O 1
ATOM 706 N N . SER A 1 87 ? -1.547 -7.572 1.510 1.00 92.00 87 SER A N 1
ATOM 707 C CA . SER A 1 87 ? -1.998 -8.741 2.276 1.00 92.00 87 SER A CA 1
ATOM 708 C C . SER A 1 87 ? -1.577 -8.675 3.752 1.00 92.00 87 SER A C 1
ATOM 710 O O . SER A 1 87 ? -2.403 -8.886 4.644 1.00 92.00 87 SER A O 1
ATOM 712 N N . LEU A 1 88 ? -0.323 -8.297 4.022 1.00 92.31 88 LEU A N 1
ATOM 713 C CA . LEU A 1 88 ? 0.209 -8.146 5.378 1.00 92.31 88 LEU A CA 1
ATOM 714 C C . LEU A 1 88 ? -0.437 -6.965 6.103 1.00 92.31 88 LEU A C 1
ATOM 716 O O . LEU A 1 88 ? -0.864 -7.090 7.253 1.00 92.31 88 LEU A O 1
ATOM 720 N N . PHE A 1 89 ? -0.542 -5.823 5.421 1.00 90.31 89 PHE A N 1
ATOM 721 C CA . PHE A 1 89 ? -1.131 -4.625 5.999 1.00 90.31 89 PHE A CA 1
ATOM 722 C C . PHE A 1 89 ? -2.608 -4.837 6.324 1.00 90.31 89 PHE A C 1
ATOM 724 O O . PHE A 1 89 ? -3.047 -4.468 7.411 1.00 90.31 89 PHE A O 1
ATOM 731 N N . LEU A 1 90 ? -3.375 -5.463 5.425 1.00 89.31 90 LEU A N 1
ATOM 732 C CA . LEU A 1 90 ? -4.789 -5.745 5.660 1.00 89.31 90 LEU A CA 1
ATOM 733 C C . LEU A 1 90 ? -4.979 -6.655 6.878 1.00 89.31 90 LEU A C 1
ATOM 735 O O . LEU A 1 90 ? -5.818 -6.355 7.727 1.00 89.31 90 LEU A O 1
ATOM 739 N N . ALA A 1 91 ? -4.179 -7.719 7.000 1.00 89.75 91 ALA A N 1
ATO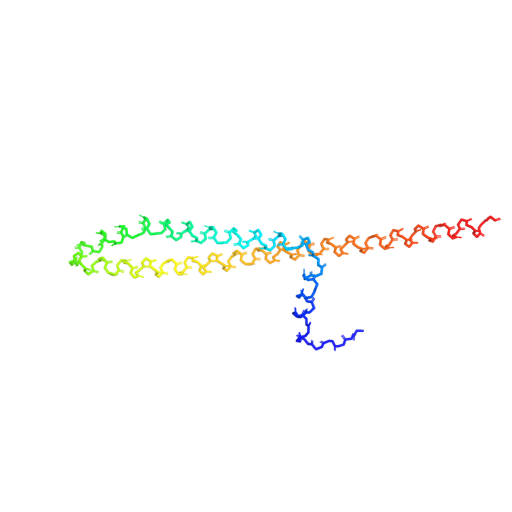M 740 C CA . ALA A 1 91 ? -4.228 -8.613 8.155 1.00 89.75 91 ALA A CA 1
ATOM 741 C C . ALA A 1 91 ? -3.941 -7.864 9.468 1.00 89.75 91 ALA A C 1
ATOM 743 O O . ALA A 1 91 ? -4.668 -8.017 10.449 1.00 89.75 91 ALA A O 1
ATOM 744 N N . TYR A 1 92 ? -2.924 -7.002 9.477 1.00 89.62 92 TYR A N 1
ATOM 745 C CA . TYR A 1 92 ? -2.586 -6.188 10.643 1.00 89.62 92 TYR A CA 1
ATOM 746 C C . TYR A 1 92 ? -3.688 -5.177 10.997 1.00 89.62 92 TYR A C 1
ATOM 748 O O . TYR A 1 92 ? -4.092 -5.064 12.157 1.00 89.62 92 TYR A O 1
ATOM 756 N N . TYR A 1 93 ? -4.216 -4.467 9.998 1.00 87.31 93 TYR A N 1
ATOM 757 C CA . TYR A 1 93 ? -5.214 -3.421 10.211 1.00 87.31 93 TYR A CA 1
ATOM 758 C C . TYR A 1 93 ? -6.557 -3.977 10.684 1.00 87.31 93 TYR A C 1
ATOM 760 O O . TYR A 1 93 ? -7.216 -3.372 11.531 1.00 87.31 93 TYR A O 1
ATOM 768 N N . MET A 1 94 ? -6.940 -5.156 10.184 1.00 87.50 94 MET A N 1
ATOM 769 C CA . MET A 1 94 ? -8.133 -5.863 10.647 1.00 87.50 94 MET A CA 1
ATOM 770 C C . MET A 1 94 ? -8.059 -6.177 12.144 1.00 87.50 94 MET A C 1
ATOM 772 O O . MET A 1 94 ? -9.043 -5.962 12.849 1.00 87.50 94 MET A O 1
ATOM 776 N N . ASN A 1 95 ? -6.892 -6.584 12.653 1.00 88.69 95 ASN A N 1
ATOM 777 C CA . ASN A 1 95 ? -6.705 -6.833 14.085 1.00 88.69 95 ASN A CA 1
ATOM 778 C C . ASN A 1 95 ? -6.827 -5.545 14.915 1.00 88.69 95 ASN A C 1
ATOM 780 O O . ASN A 1 95 ? -7.510 -5.535 15.936 1.00 88.69 95 ASN A O 1
ATOM 784 N N . ILE A 1 96 ? -6.243 -4.433 14.452 1.00 88.12 96 ILE A N 1
ATOM 785 C CA . ILE A 1 96 ? -6.355 -3.139 15.149 1.00 88.12 96 ILE A CA 1
ATOM 786 C C . ILE A 1 96 ? -7.811 -2.678 15.242 1.00 88.12 96 ILE A C 1
ATOM 788 O O . ILE A 1 96 ? -8.251 -2.229 16.304 1.00 88.12 96 ILE A O 1
ATOM 792 N N . ILE A 1 97 ? -8.553 -2.757 14.134 1.00 87.06 97 ILE A N 1
ATOM 793 C CA . ILE A 1 97 ? -9.964 -2.356 14.104 1.00 87.06 97 ILE A CA 1
ATOM 794 C C . ILE A 1 97 ? -10.779 -3.261 15.029 1.00 87.06 97 ILE A C 1
ATOM 796 O O . ILE A 1 97 ? -11.604 -2.762 15.795 1.00 87.06 97 ILE A O 1
ATOM 800 N N . PHE A 1 98 ? -10.534 -4.571 14.990 1.00 86.44 98 PHE A N 1
ATOM 801 C CA . PHE A 1 98 ? -11.227 -5.526 15.848 1.00 86.44 98 PHE A CA 1
ATOM 802 C C . PHE A 1 98 ? -10.993 -5.230 17.336 1.00 86.44 98 PHE A C 1
ATOM 804 O O . PHE A 1 98 ? -11.952 -5.136 18.102 1.00 86.44 98 PHE A O 1
ATOM 811 N N . ASP A 1 99 ? -9.750 -4.954 17.733 1.00 88.81 99 ASP A N 1
ATOM 812 C CA . ASP A 1 99 ? -9.414 -4.567 19.105 1.00 88.81 99 ASP A CA 1
ATOM 813 C C . ASP A 1 99 ? -10.043 -3.230 19.526 1.00 88.81 99 ASP A C 1
ATOM 815 O O . ASP A 1 99 ? -10.344 -3.013 20.705 1.00 88.81 99 ASP A O 1
ATOM 819 N N . ALA A 1 100 ? -10.199 -2.290 18.591 1.00 85.62 100 ALA A N 1
ATOM 820 C CA . ALA A 1 100 ? -10.860 -1.016 18.856 1.00 85.62 100 ALA A CA 1
ATOM 821 C C . ALA A 1 100 ? -12.362 -1.216 19.104 1.00 85.62 100 ALA A C 1
ATOM 823 O O . ALA A 1 100 ? -12.899 -0.651 20.059 1.00 85.62 100 ALA A O 1
ATOM 824 N N . ILE A 1 101 ? -13.016 -2.057 18.296 1.00 85.25 101 ILE A N 1
ATOM 825 C CA . ILE A 1 101 ? -14.429 -2.423 18.466 1.00 85.25 101 ILE A CA 1
ATOM 826 C C . ILE A 1 101 ? -14.629 -3.149 19.798 1.00 85.25 101 ILE A C 1
ATOM 828 O O . ILE A 1 101 ? -15.493 -2.757 20.582 1.00 85.25 101 ILE A O 1
ATOM 832 N N . TRP A 1 102 ? -13.795 -4.149 20.099 1.00 86.06 102 TRP A N 1
ATOM 833 C CA . TRP A 1 102 ? -13.892 -4.910 21.346 1.00 86.06 102 TRP A CA 1
ATOM 834 C C . TRP A 1 102 ? -13.780 -4.008 22.579 1.00 86.06 102 TRP A C 1
ATOM 836 O O . TRP A 1 102 ? -14.556 -4.126 23.530 1.00 86.06 102 TRP A O 1
ATOM 846 N N . ARG A 1 103 ? -12.841 -3.054 22.559 1.00 85.31 103 ARG A N 1
ATOM 847 C CA . ARG A 1 103 ? -12.687 -2.076 23.644 1.00 85.31 103 ARG A CA 1
ATOM 848 C C . ARG A 1 103 ? -13.911 -1.183 23.809 1.00 85.31 103 ARG A C 1
ATOM 850 O O . ARG A 1 103 ? -14.275 -0.895 24.947 1.00 85.31 103 ARG A O 1
ATOM 857 N N . GLN A 1 104 ? -14.550 -0.763 22.718 1.00 82.88 104 GLN A N 1
ATOM 858 C CA . GLN A 1 104 ? -15.775 0.034 22.805 1.00 82.88 104 GLN A CA 1
ATOM 859 C C . GLN A 1 104 ? -16.926 -0.758 23.431 1.00 82.88 104 GLN A C 1
ATOM 861 O O . GLN A 1 104 ? -17.558 -0.254 24.358 1.00 82.88 104 GLN A O 1
ATOM 866 N N . GLU A 1 105 ? -17.132 -2.002 23.003 1.00 82.88 105 GLU A N 1
ATOM 867 C CA . GLU A 1 105 ? -18.193 -2.869 23.536 1.00 82.88 105 GLU A CA 1
ATOM 868 C C . GLU A 1 105 ? -17.967 -3.233 25.015 1.00 82.88 105 GLU A C 1
ATOM 870 O O . GLU A 1 105 ? -18.889 -3.303 25.831 1.00 82.88 105 GLU A O 1
ATOM 875 N N . THR A 1 106 ? -16.705 -3.411 25.405 1.00 82.44 106 THR A N 1
ATOM 876 C CA . THR A 1 106 ? -16.361 -3.674 26.807 1.00 82.44 106 THR A CA 1
ATOM 877 C C . THR A 1 106 ? -16.666 -2.451 27.685 1.00 82.44 106 THR A C 1
ATOM 879 O O . THR A 1 106 ? -17.141 -2.589 28.813 1.00 82.44 106 THR A O 1
ATOM 882 N N . MET A 1 107 ? -16.425 -1.232 27.184 1.00 76.50 107 MET A N 1
ATOM 883 C CA . MET A 1 107 ? -16.721 0.002 27.926 1.00 76.50 107 MET A CA 1
ATOM 884 C C . MET A 1 107 ? -18.221 0.251 28.099 1.00 76.50 107 MET A C 1
ATOM 886 O O . MET A 1 107 ? -18.626 0.728 29.161 1.00 76.50 107 MET A O 1
ATOM 890 N N . THR A 1 108 ? -19.046 -0.051 27.093 1.00 80.06 108 THR A N 1
ATOM 891 C CA . THR A 1 108 ? -20.508 0.078 27.203 1.00 80.06 108 THR A CA 1
ATOM 892 C C . THR A 1 108 ? -21.062 -0.905 28.229 1.00 80.06 108 THR A C 1
ATOM 894 O O . THR A 1 108 ? -21.785 -0.482 29.129 1.00 80.06 108 THR A O 1
ATOM 897 N N . THR A 1 109 ? -20.624 -2.165 28.179 1.00 80.56 109 THR A N 1
ATOM 898 C CA . THR A 1 109 ? -21.046 -3.218 29.120 1.00 80.56 109 THR A CA 1
ATOM 899 C C . THR A 1 109 ? -20.702 -2.866 30.571 1.00 80.56 109 THR A C 1
ATOM 901 O O . THR A 1 109 ? -21.573 -2.867 31.440 1.00 80.56 109 THR A O 1
ATOM 904 N N . ASN A 1 110 ? -19.452 -2.464 30.841 1.00 80.75 110 ASN A N 1
ATOM 905 C CA . ASN A 1 110 ? -19.031 -2.063 32.191 1.00 80.75 110 ASN A CA 1
ATOM 906 C C . ASN A 1 110 ? -19.846 -0.875 32.730 1.00 80.75 110 ASN A C 1
ATOM 908 O O . ASN A 1 110 ? -20.101 -0.774 33.930 1.00 80.75 110 ASN A O 1
ATOM 912 N N . ARG A 1 111 ? -20.264 0.047 31.853 1.00 77.06 111 ARG A N 1
ATOM 913 C CA . ARG A 1 111 ? -21.078 1.200 32.248 1.00 77.06 111 ARG A CA 1
ATOM 914 C C . ARG A 1 111 ? -22.468 0.774 32.714 1.00 77.06 111 ARG A C 1
ATOM 916 O O . ARG A 1 111 ? -22.966 1.334 33.689 1.00 77.06 111 ARG A O 1
ATOM 923 N N . GLU A 1 112 ? -23.073 -0.199 32.042 1.00 78.44 112 GLU A N 1
ATOM 924 C CA . GLU A 1 112 ? -24.386 -0.735 32.410 1.00 78.44 112 GLU A CA 1
ATOM 925 C C . GLU A 1 112 ? -24.335 -1.486 33.747 1.00 78.44 112 GLU A C 1
ATOM 927 O O . GLU A 1 112 ? -25.179 -1.241 34.612 1.00 78.44 112 GLU A O 1
ATOM 932 N N . GLU A 1 113 ? -23.303 -2.304 33.986 1.00 75.62 113 GLU A N 1
ATOM 933 C CA . GLU A 1 113 ? -23.117 -2.980 35.281 1.00 75.62 113 GLU A CA 1
ATOM 934 C C . GLU A 1 113 ? -22.936 -1.992 36.443 1.00 75.62 113 GLU A C 1
ATOM 936 O O . GLU A 1 113 ? -23.523 -2.177 37.516 1.00 75.62 113 GLU A O 1
ATOM 941 N N . ILE A 1 114 ? -22.177 -0.908 36.241 1.00 76.56 114 ILE A N 1
ATOM 942 C CA . ILE A 1 114 ? -21.989 0.149 37.252 1.00 76.56 114 ILE A CA 1
ATOM 943 C C . ILE A 1 114 ? -23.311 0.889 37.535 1.00 76.56 114 ILE A C 1
ATOM 945 O O . ILE A 1 114 ? -23.610 1.242 38.684 1.00 76.56 114 ILE A O 1
ATOM 949 N N . GLN A 1 115 ? -24.144 1.117 36.517 1.00 74.12 115 GLN A N 1
ATOM 950 C CA . GLN A 1 115 ? -25.462 1.728 36.716 1.00 74.12 115 GLN A CA 1
ATOM 951 C C . GLN A 1 115 ? -26.434 0.799 37.449 1.00 74.12 115 GLN A C 1
ATOM 953 O O . GLN A 1 115 ? -27.155 1.248 38.342 1.00 74.12 115 GLN A O 1
ATOM 958 N N . LEU A 1 116 ? -26.415 -0.498 37.146 1.00 73.44 116 LEU A N 1
ATOM 959 C CA . LEU A 1 116 ? -27.219 -1.483 37.867 1.00 73.44 116 LEU A CA 1
ATOM 960 C C . LEU A 1 116 ? -26.784 -1.585 39.331 1.00 73.44 116 LEU A C 1
ATOM 962 O O . LEU A 1 116 ? -27.614 -1.415 40.220 1.00 73.44 116 LEU A O 1
ATOM 966 N N . THR A 1 117 ? -25.487 -1.747 39.605 1.00 72.44 117 THR A N 1
ATOM 967 C CA . THR A 1 117 ? -24.976 -1.837 40.987 1.00 72.44 117 THR A CA 1
ATOM 968 C C . THR A 1 117 ? -25.228 -0.573 41.808 1.00 72.44 117 THR A C 1
ATOM 970 O O . THR A 1 117 ? -25.550 -0.675 42.995 1.00 72.44 117 THR A O 1
ATOM 973 N N . SER A 1 118 ? -25.133 0.618 41.212 1.00 72.44 118 SER A N 1
ATOM 974 C CA . SER A 1 118 ? -25.485 1.864 41.908 1.00 72.44 118 SER A CA 1
ATOM 975 C C . SER A 1 118 ? -26.990 1.968 42.186 1.00 72.44 118 SER A C 1
ATOM 977 O O . SER A 1 118 ? -27.377 2.320 43.302 1.00 72.44 118 SER A O 1
ATOM 979 N N . SER A 1 119 ? -27.850 1.580 41.242 1.00 71.62 119 SER A N 1
ATOM 980 C CA . SER A 1 119 ? -29.305 1.577 41.441 1.00 71.62 119 SER A CA 1
ATOM 981 C C . SER A 1 119 ? -29.744 0.562 42.508 1.00 71.62 119 SER A C 1
ATOM 983 O O . SER A 1 119 ? -30.497 0.913 43.420 1.00 71.62 119 SER A O 1
ATOM 985 N N . THR A 1 120 ? -29.192 -0.659 42.498 1.00 68.06 120 THR A N 1
ATOM 986 C CA . THR A 1 120 ? -29.469 -1.677 43.528 1.00 68.06 120 THR A CA 1
ATOM 987 C C . THR A 1 120 ? -28.970 -1.246 44.909 1.00 68.06 120 THR A C 1
ATOM 989 O O . THR A 1 120 ? -29.695 -1.404 45.892 1.00 68.06 120 THR A O 1
ATOM 992 N N . ARG A 1 121 ? -27.781 -0.628 45.011 1.00 61.53 121 ARG A N 1
ATOM 993 C CA . ARG A 1 121 ? -27.303 -0.052 46.284 1.00 61.53 121 ARG A CA 1
ATOM 994 C C . ARG A 1 121 ? -28.245 1.028 46.811 1.00 61.53 121 ARG A C 1
ATOM 996 O O . ARG A 1 121 ? -28.539 1.044 48.003 1.00 61.53 121 ARG A O 1
ATOM 1003 N N . THR A 1 122 ? -28.747 1.897 45.938 1.00 64.25 122 THR A N 1
ATOM 1004 C CA . THR A 1 122 ? -29.655 2.985 46.336 1.00 64.25 122 THR A CA 1
ATOM 1005 C C . THR A 1 122 ? -31.027 2.449 46.773 1.00 64.25 122 THR A C 1
ATOM 1007 O O . THR A 1 122 ? -31.614 2.965 47.725 1.00 64.25 122 THR A O 1
ATOM 1010 N N . ALA A 1 123 ? -31.521 1.381 46.136 1.00 61.59 123 ALA A N 1
ATOM 1011 C CA . ALA A 1 123 ? -32.770 0.713 46.509 1.00 61.59 123 ALA A CA 1
ATOM 1012 C C . ALA A 1 123 ? -32.670 -0.040 47.850 1.00 61.59 123 ALA A C 1
ATOM 1014 O O . ALA A 1 123 ? -33.564 0.094 48.684 1.00 61.59 123 ALA A O 1
ATOM 1015 N N . CYS A 1 124 ? -31.572 -0.765 48.104 1.00 59.00 124 CYS A N 1
ATOM 1016 C CA . CYS A 1 124 ? -31.355 -1.436 49.392 1.00 59.00 124 CYS A CA 1
ATOM 1017 C C . CYS A 1 124 ? -31.268 -0.441 50.558 1.00 59.00 124 CYS A C 1
ATOM 1019 O O . CYS A 1 124 ? -31.873 -0.685 51.599 1.00 59.00 124 CYS A O 1
ATOM 1021 N N . ILE A 1 125 ? -30.586 0.697 50.375 1.00 60.72 125 ILE A N 1
ATOM 1022 C CA . ILE A 1 125 ? -30.488 1.743 51.408 1.00 60.72 125 ILE A CA 1
ATOM 1023 C C . ILE A 1 125 ? -31.868 2.337 51.732 1.00 60.72 125 ILE A C 1
ATOM 1025 O O . ILE A 1 125 ? -32.173 2.548 52.900 1.00 60.72 125 ILE A O 1
ATOM 1029 N N . LYS A 1 126 ? -32.734 2.547 50.729 1.00 59.47 126 LYS A N 1
ATOM 1030 C CA . LYS A 1 126 ? -34.118 3.006 50.948 1.00 59.47 126 LYS A CA 1
ATOM 1031 C C . LYS A 1 126 ? -35.033 1.968 51.602 1.00 59.47 126 LYS A C 1
ATOM 1033 O O . LYS A 1 126 ? -36.035 2.361 52.173 1.00 59.47 126 LYS A O 1
ATOM 1038 N N . SER A 1 127 ? -34.735 0.673 51.491 1.00 58.75 127 SER A N 1
ATOM 1039 C CA . SER A 1 127 ? -35.541 -0.384 52.127 1.00 58.75 127 SER A CA 1
ATOM 1040 C C . SER A 1 127 ? -35.207 -0.614 53.605 1.00 58.75 127 SER A C 1
ATOM 1042 O O . SER A 1 127 ? -35.938 -1.324 54.288 1.00 58.75 127 SER A O 1
ATOM 1044 N N . PHE A 1 128 ? -34.092 -0.050 54.082 1.00 52.31 128 PHE A N 1
ATOM 1045 C CA . PHE A 1 128 ? -33.586 -0.240 55.444 1.00 52.31 128 PHE A CA 1
ATOM 1046 C C . PHE A 1 128 ? -33.889 0.950 56.377 1.00 52.31 128 PHE A C 1
ATOM 1048 O O . PHE A 1 128 ? -33.569 0.884 57.562 1.00 52.31 128 PHE A O 1
ATOM 1055 N N . LEU A 1 129 ? -34.475 2.031 55.849 1.00 48.94 129 LEU A N 1
ATOM 1056 C CA . LEU A 1 129 ? -34.834 3.258 56.568 1.00 48.94 129 LEU A CA 1
ATOM 1057 C C . LEU A 1 129 ? -36.349 3.462 56.528 1.00 48.94 129 LEU A C 1
ATOM 1059 O O . LEU A 1 129 ? -36.906 3.851 57.575 1.00 48.94 129 LEU A O 1
#

Radius of gyration: 27.31 Å; chains: 1; bounding box: 61×26×84 Å

pLDDT: mean 82.33, std 11.6, range [44.94, 95.06]

InterPro domains:
  IPR052786 Outer_spore_wall_assembly [PTHR34292] (8-106)

Secondary structure (DSSP, 8-state):
-----GGGHHHHHHHHHHH-HHHHHHHHHHHHHHHHHHHHHHHHHHHHHHHHHHHHHHTTS-HHHHHHHHHHHHHHHHHHHHHHHHHHHHHHHHHHHHHHHHHHHHHHHHHHHHHHHHHHHHHHHHH--

Sequence (129 aa):
MVLHRSESYPIRGIFYLIRHPSLWRQIFCGLIVMILVSIIGSILLFIFAFPVQANCLSEYMPDWIAWIISFVLTLFEIGITVLVFSSLFLAYYMNIIFDAIWRQETMTTNREEIQLTSSTRTACIKSFL

Foldseek 3Di:
DDPDDPVCVVVVVVVVPVVDVVLVVLVVVLVVVLVVCLVVVLVVLCVPQLVVQLVVVVVPDPNVVSNVVSVVVSVVVSVVVSVVVVVVSVVVSVVVSVVVVVVVVVVVVVVVVVVVVVVVVVVVVVVVD

Organism: NCBI:txid392030